Protein AF-A0A972A5M4-F1 (afdb_monomer)

Radius of gyration: 18.25 Å; Cα contacts (8 Å, |Δi|>4): 197; chains: 1; bounding box: 49×37×48 Å

pLDDT: mean 77.66, std 14.93, range [38.34, 93.81]

Sequence (166 aa):
MLVYVILVGYFFGFADGAVVGIIVGFIRDYFAGPSFTDSQGNVTASIGIGMLMMFIAASISSSFFTKRMNRNAAFAFVCVIFCTICYKVIGHLIMAAVMQFFSRTSYNLSFYQIVVNSILPTLLLNVIIAGPMILVLRFIGPYSKGVNPSLSKNFLSGGDDLWLRT

Secondary structure (DSSP, 8-state):
-HHHHHHHHHHH-HHHHHHHHHHHHHHHHHHHPPEEE-TTS-EEEPSSHHHHHHHHHHHHHHHT--HHHHT-HHHHHHHHHHHHHHHHHHHHHHHHHHIIIII-------HHHHIIIIIHHHHHHHHHHHHHHHHHHHHS-SS-TT--HHHHHGGGTT----TT--

Mean predicted aligned error: 9.77 Å

Structure (mmCIF, N/CA/C/O backbone):
data_AF-A0A972A5M4-F1
#
_entry.id   AF-A0A972A5M4-F1
#
loop_
_atom_site.group_PDB
_atom_site.id
_atom_site.type_symbol
_atom_site.label_atom_id
_atom_site.label_alt_id
_atom_site.label_comp_id
_atom_site.label_asym_id
_atom_site.label_entity_id
_atom_site.label_seq_id
_atom_site.pdbx_PDB_ins_code
_atom_site.Cartn_x
_atom_site.Cartn_y
_atom_site.Cartn_z
_atom_site.occupancy
_atom_site.B_iso_or_equiv
_atom_site.auth_seq_id
_atom_site.auth_comp_id
_atom_site.auth_asym_id
_atom_site.auth_atom_id
_atom_site.pdbx_PDB_model_num
ATOM 1 N N . MET A 1 1 ? -5.339 -7.034 -2.762 1.00 83.56 1 MET A N 1
ATOM 2 C CA . MET A 1 1 ? -5.681 -5.702 -3.316 1.00 83.56 1 MET A CA 1
ATOM 3 C C . MET A 1 1 ? -4.636 -4.649 -2.964 1.00 83.56 1 MET A C 1
ATOM 5 O O . MET A 1 1 ? -4.046 -4.111 -3.885 1.00 83.56 1 MET A O 1
ATOM 9 N N . LEU A 1 2 ? -4.330 -4.415 -1.679 1.00 87.94 2 LEU A N 1
ATOM 10 C CA . LEU A 1 2 ? -3.358 -3.390 -1.259 1.00 87.94 2 LEU A CA 1
ATOM 11 C C . LEU A 1 2 ? -1.963 -3.554 -1.900 1.00 87.94 2 LEU A C 1
ATOM 13 O O . LEU A 1 2 ? -1.452 -2.614 -2.494 1.00 87.94 2 LEU A O 1
ATOM 17 N N . VAL A 1 3 ? -1.377 -4.758 -1.831 1.00 90.88 3 VAL A N 1
ATOM 18 C CA . VAL A 1 3 ? -0.041 -5.047 -2.396 1.00 90.88 3 VAL A CA 1
ATOM 19 C C . VAL A 1 3 ? 0.021 -4.744 -3.892 1.00 90.88 3 VAL A C 1
ATOM 21 O O . VAL A 1 3 ? 0.972 -4.126 -4.351 1.00 90.88 3 VAL A O 1
ATOM 24 N N . TYR A 1 4 ? -1.015 -5.123 -4.641 1.00 91.69 4 TYR A N 1
ATOM 25 C CA . TYR A 1 4 ? -1.093 -4.856 -6.075 1.00 91.69 4 TYR A CA 1
ATOM 26 C C . TYR A 1 4 ? -1.064 -3.354 -6.371 1.00 91.69 4 TYR A C 1
ATOM 28 O O . TYR A 1 4 ? -0.244 -2.911 -7.164 1.00 91.69 4 TYR A O 1
ATOM 36 N N . VAL A 1 5 ? -1.899 -2.570 -5.683 1.00 92.25 5 VAL A N 1
ATOM 37 C CA . VAL A 1 5 ? -1.971 -1.111 -5.859 1.00 92.25 5 VAL A CA 1
ATOM 38 C C . VAL A 1 5 ? -0.631 -0.442 -5.527 1.00 92.25 5 VAL A C 1
ATOM 40 O O . VAL A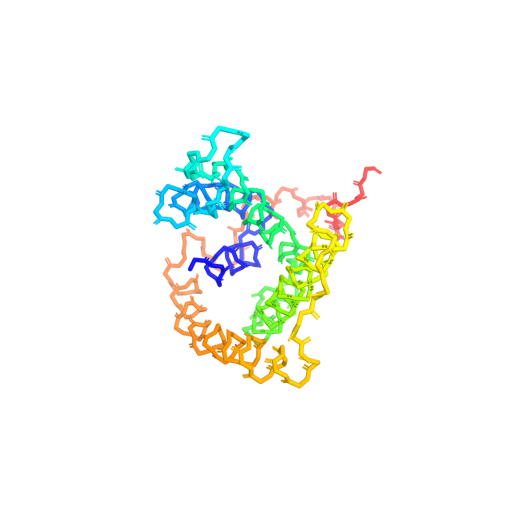 1 5 ? -0.161 0.393 -6.295 1.00 92.25 5 VAL A O 1
ATOM 43 N N . ILE A 1 6 ? 0.020 -0.859 -4.433 1.00 91.62 6 ILE A N 1
ATOM 44 C CA . ILE A 1 6 ? 1.354 -0.369 -4.047 1.00 91.62 6 ILE A CA 1
ATOM 45 C C . ILE A 1 6 ? 2.387 -0.688 -5.132 1.00 91.62 6 ILE A C 1
ATOM 47 O O . ILE A 1 6 ? 3.174 0.169 -5.523 1.00 91.62 6 ILE A O 1
ATOM 51 N N . LEU A 1 7 ? 2.407 -1.926 -5.629 1.00 89.69 7 LEU A N 1
ATOM 52 C CA . LEU A 1 7 ? 3.388 -2.333 -6.632 1.00 89.69 7 LEU A CA 1
ATOM 53 C C . LEU A 1 7 ? 3.144 -1.652 -7.981 1.00 89.69 7 LEU A C 1
ATOM 55 O O . LEU A 1 7 ? 4.108 -1.311 -8.658 1.00 89.69 7 LEU A O 1
ATOM 59 N N . VAL A 1 8 ? 1.890 -1.403 -8.361 1.00 89.00 8 VAL A N 1
ATOM 60 C CA . VAL A 1 8 ? 1.566 -0.636 -9.572 1.00 89.00 8 VAL A CA 1
ATOM 61 C C . VAL A 1 8 ? 2.073 0.800 -9.449 1.00 89.00 8 VAL A C 1
ATOM 63 O O . VAL A 1 8 ? 2.766 1.264 -10.352 1.00 89.00 8 VAL A O 1
ATOM 66 N N . GLY A 1 9 ? 1.822 1.478 -8.324 1.00 85.38 9 GLY A N 1
ATOM 67 C CA . GLY A 1 9 ? 2.372 2.817 -8.088 1.00 85.38 9 GLY A CA 1
ATOM 68 C C . GLY A 1 9 ? 3.906 2.828 -8.081 1.00 85.38 9 GLY A C 1
ATOM 69 O O . GLY A 1 9 ? 4.523 3.720 -8.662 1.00 85.38 9 GLY A O 1
ATOM 70 N N . TYR A 1 10 ? 4.529 1.794 -7.509 1.00 86.25 10 TYR A N 1
ATOM 71 C CA . TYR A 1 10 ? 5.984 1.637 -7.466 1.00 86.25 10 TYR A CA 1
ATOM 72 C C . TYR A 1 10 ? 6.634 1.339 -8.830 1.00 86.25 10 TYR A C 1
ATOM 74 O O . TYR A 1 10 ? 7.740 1.811 -9.087 1.00 86.25 10 TYR A O 1
ATOM 82 N N . PHE A 1 11 ? 5.999 0.543 -9.698 1.00 83.50 11 PHE A N 1
ATOM 83 C CA . PHE A 1 11 ? 6.577 0.129 -10.986 1.00 83.50 11 PHE A CA 1
ATOM 84 C C . PHE A 1 11 ? 6.188 1.035 -12.155 1.00 83.50 11 PHE A C 1
ATOM 86 O O . PHE A 1 11 ? 6.986 1.180 -13.085 1.00 83.50 11 PHE A O 1
ATOM 93 N N . PHE A 1 12 ? 5.000 1.643 -12.115 1.00 82.38 12 PHE A N 1
ATOM 94 C CA . PHE A 1 12 ? 4.412 2.382 -13.239 1.00 82.38 12 PHE A CA 1
ATOM 95 C C . PHE A 1 12 ? 4.167 3.871 -12.940 1.00 82.38 12 PHE A C 1
ATOM 97 O O . PHE A 1 12 ? 3.917 4.649 -13.856 1.00 82.38 12 PHE A O 1
ATOM 104 N N . GLY A 1 13 ? 4.360 4.306 -11.692 1.00 81.56 13 GLY A N 1
ATOM 105 C CA . GLY A 1 13 ? 4.312 5.715 -11.302 1.00 81.56 13 GLY A CA 1
ATOM 106 C C . GLY A 1 13 ? 2.923 6.190 -10.868 1.00 81.56 13 GLY A C 1
ATOM 107 O O . GLY A 1 13 ? 1.991 5.404 -10.698 1.00 81.56 13 GLY A O 1
ATOM 108 N N . PHE A 1 14 ? 2.801 7.502 -10.641 1.00 85.06 14 PHE A N 1
ATOM 109 C CA . PHE A 1 14 ? 1.639 8.097 -9.972 1.00 85.06 14 PHE A CA 1
ATOM 110 C C . PHE A 1 14 ? 0.337 7.962 -10.765 1.00 85.06 14 PHE A C 1
ATOM 112 O O . PHE A 1 14 ? -0.655 7.533 -10.193 1.00 85.06 14 PHE A O 1
ATOM 119 N N . ALA A 1 15 ? 0.322 8.301 -12.059 1.00 85.00 15 ALA A N 1
ATOM 120 C CA . ALA A 1 15 ? -0.914 8.314 -12.850 1.00 85.00 15 ALA A CA 1
ATOM 121 C C . ALA A 1 15 ? -1.550 6.916 -12.947 1.00 85.00 15 ALA A C 1
ATOM 123 O O . ALA A 1 15 ? -2.721 6.742 -12.608 1.00 85.00 15 ALA A O 1
ATOM 124 N N . ASP A 1 16 ? -0.753 5.911 -13.319 1.00 85.69 16 ASP A N 1
ATOM 125 C CA . ASP A 1 16 ? -1.206 4.519 -13.402 1.00 85.69 16 ASP A CA 1
ATOM 126 C C . ASP A 1 16 ? -1.592 3.982 -12.016 1.00 85.69 16 ASP A C 1
ATOM 128 O O . ASP A 1 16 ? -2.644 3.360 -11.851 1.00 85.69 16 ASP A O 1
ATOM 132 N N . GLY A 1 17 ? -0.784 4.283 -10.991 1.00 87.38 17 GLY A N 1
ATOM 133 C CA . GLY A 1 17 ? -1.086 3.937 -9.605 1.00 87.38 17 GLY A CA 1
ATOM 134 C C . GLY A 1 17 ? -2.402 4.540 -9.115 1.00 87.38 17 GLY A C 1
ATOM 135 O O . GLY A 1 17 ? -3.200 3.835 -8.506 1.00 87.38 17 GLY A O 1
ATOM 136 N N . ALA A 1 18 ? -2.654 5.817 -9.390 1.00 90.38 18 ALA A N 1
ATOM 137 C CA . ALA A 1 18 ? -3.853 6.535 -8.975 1.00 90.38 18 ALA A CA 1
ATOM 138 C C . ALA A 1 18 ? -5.116 5.936 -9.600 1.00 90.38 18 ALA A C 1
ATOM 140 O O . ALA A 1 18 ? -6.071 5.638 -8.882 1.00 90.38 18 ALA A O 1
ATOM 141 N N . VAL A 1 19 ? -5.105 5.705 -10.916 1.00 92.56 19 VAL A N 1
ATOM 142 C CA . VAL A 1 19 ? -6.241 5.112 -11.638 1.00 92.56 19 VAL A CA 1
ATOM 143 C C . VAL A 1 19 ? -6.530 3.707 -11.118 1.00 92.56 19 VAL A C 1
ATOM 145 O O . VAL A 1 19 ? -7.665 3.400 -10.747 1.00 92.56 19 VAL A O 1
ATOM 148 N N . VAL A 1 20 ? -5.500 2.864 -11.014 1.00 92.75 20 VAL A N 1
ATOM 149 C CA . VAL A 1 20 ? -5.651 1.505 -10.483 1.00 92.75 20 VAL A CA 1
ATOM 150 C C . VAL A 1 20 ? -6.089 1.531 -9.019 1.00 92.75 20 VAL A C 1
ATOM 152 O O . VAL A 1 20 ? -6.938 0.736 -8.623 1.00 92.75 20 VAL A O 1
ATOM 155 N N . GLY A 1 21 ? -5.568 2.458 -8.217 1.00 93.00 21 GLY A N 1
ATOM 156 C CA . GLY A 1 21 ? -5.954 2.653 -6.823 1.00 93.00 21 GLY A CA 1
ATOM 157 C C . GLY A 1 21 ? -7.436 2.984 -6.673 1.00 93.00 21 GLY A C 1
ATOM 158 O O . GLY A 1 21 ? -8.111 2.355 -5.863 1.00 93.00 21 GLY A O 1
ATOM 159 N N . ILE A 1 22 ? -7.964 3.895 -7.492 1.00 93.38 22 ILE A N 1
ATOM 160 C CA . ILE A 1 22 ? -9.389 4.251 -7.488 1.00 93.38 22 ILE A CA 1
ATOM 161 C C . ILE A 1 22 ? -10.246 3.052 -7.908 1.00 93.38 22 ILE A C 1
ATOM 163 O O . ILE A 1 22 ? -11.182 2.704 -7.193 1.00 93.38 22 ILE A O 1
ATOM 167 N N . ILE A 1 23 ? -9.907 2.372 -9.009 1.00 93.81 23 ILE A N 1
ATOM 168 C CA . ILE A 1 23 ? -10.685 1.226 -9.513 1.00 93.81 23 ILE A CA 1
ATOM 169 C C . ILE A 1 23 ? -10.685 0.073 -8.502 1.00 93.81 23 ILE A C 1
ATOM 171 O O . ILE A 1 2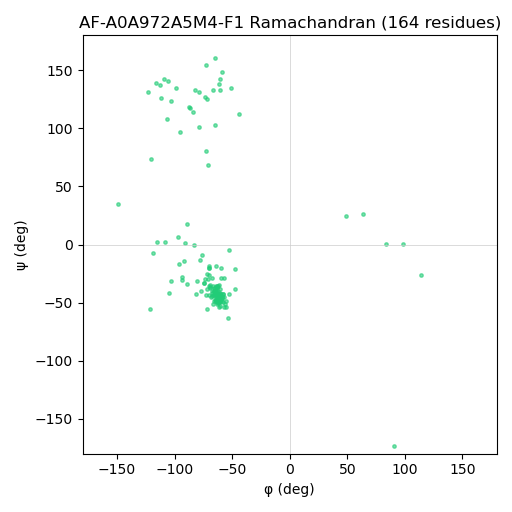3 ? -11.735 -0.458 -8.146 1.00 93.81 23 ILE A O 1
ATOM 175 N N . VAL A 1 24 ? -9.511 -0.312 -7.997 1.00 93.69 24 VAL A N 1
ATOM 176 C CA . VAL A 1 24 ? -9.389 -1.396 -7.012 1.00 93.69 24 VAL A CA 1
ATOM 177 C C . VAL A 1 24 ? -10.038 -1.001 -5.688 1.00 93.69 24 VAL A C 1
ATOM 179 O O . VAL A 1 24 ? -10.635 -1.846 -5.023 1.00 93.69 24 VAL A O 1
ATOM 182 N N . GLY A 1 25 ? -9.945 0.269 -5.299 1.00 91.19 25 GLY A N 1
ATOM 183 C CA . GLY A 1 25 ? -10.623 0.801 -4.126 1.00 91.19 25 GLY A CA 1
ATOM 184 C C . GLY A 1 25 ? -12.145 0.784 -4.264 1.00 91.19 25 GLY A C 1
ATOM 185 O O . GLY A 1 25 ? -12.821 0.428 -3.306 1.00 91.19 25 GLY A O 1
ATOM 186 N N . PHE A 1 26 ? -12.677 1.058 -5.455 1.00 90.75 26 PHE A N 1
ATOM 187 C CA . PHE A 1 26 ? -14.105 0.951 -5.747 1.00 90.75 26 PHE A CA 1
ATOM 188 C C . PHE A 1 26 ? -14.583 -0.499 -5.641 1.00 90.75 26 PHE A C 1
ATOM 190 O O . PHE A 1 26 ? -15.551 -0.784 -4.943 1.00 90.75 26 PHE A O 1
ATOM 197 N N . ILE A 1 27 ? -13.852 -1.436 -6.258 1.00 91.00 27 ILE A N 1
ATOM 198 C CA . ILE A 1 27 ? -14.134 -2.875 -6.148 1.00 91.00 27 ILE A CA 1
ATOM 199 C C . ILE A 1 27 ? -14.089 -3.312 -4.679 1.00 91.00 27 ILE A C 1
ATOM 201 O O . ILE A 1 27 ? -14.953 -4.055 -4.218 1.00 91.00 27 ILE A O 1
ATOM 205 N N . ARG A 1 28 ? -13.099 -2.836 -3.919 1.00 88.19 28 ARG A N 1
ATOM 206 C CA . ARG A 1 28 ? -12.998 -3.124 -2.489 1.00 88.19 28 ARG A CA 1
ATOM 207 C C . ARG A 1 28 ? -14.213 -2.614 -1.725 1.00 88.19 28 ARG A C 1
ATOM 209 O O . ARG A 1 28 ? -14.733 -3.367 -0.914 1.00 88.19 28 ARG A O 1
ATOM 216 N N . ASP A 1 29 ? -14.630 -1.374 -1.943 1.00 87.31 29 ASP A N 1
ATOM 217 C CA . ASP A 1 29 ? -15.785 -0.806 -1.245 1.00 87.31 29 ASP A CA 1
ATOM 218 C C . ASP A 1 29 ? -17.077 -1.542 -1.601 1.00 87.31 29 ASP A C 1
ATOM 220 O O . ASP A 1 29 ? -17.911 -1.778 -0.733 1.00 87.31 29 ASP A O 1
ATOM 224 N N . TYR A 1 30 ? -17.203 -1.988 -2.851 1.00 85.38 30 TYR A N 1
ATOM 225 C CA . TYR A 1 30 ? -18.350 -2.767 -3.302 1.00 85.38 30 TYR A CA 1
ATOM 226 C C . TYR A 1 30 ? -18.447 -4.147 -2.625 1.00 85.38 30 TYR A C 1
ATOM 228 O O . TYR A 1 30 ? -19.528 -4.548 -2.208 1.00 85.38 30 TYR A O 1
ATOM 236 N N . PHE A 1 31 ? -17.332 -4.877 -2.488 1.00 83.88 31 PHE A N 1
ATOM 237 C CA . PHE A 1 31 ? -17.339 -6.243 -1.932 1.00 83.88 31 PHE A CA 1
ATOM 238 C C . PHE A 1 31 ? -17.064 -6.325 -0.425 1.00 83.88 31 PHE A C 1
ATOM 240 O O . PHE A 1 31 ? -17.458 -7.291 0.224 1.00 83.88 31 PHE A O 1
ATOM 247 N N . ALA A 1 32 ? -16.329 -5.364 0.125 1.00 80.38 32 ALA A N 1
ATOM 248 C CA . ALA A 1 32 ? -15.802 -5.386 1.488 1.00 80.38 32 ALA A CA 1
ATOM 249 C C . ALA A 1 32 ? -15.693 -3.966 2.074 1.00 80.38 32 ALA A C 1
ATOM 251 O O . ALA A 1 32 ? -14.744 -3.654 2.808 1.00 80.38 32 ALA A O 1
ATOM 252 N N . GLY A 1 33 ? -16.637 -3.094 1.710 1.00 74.50 33 GLY A N 1
ATOM 253 C CA . GLY A 1 33 ? -16.747 -1.751 2.261 1.00 74.50 33 GLY A CA 1
ATOM 254 C C . GLY A 1 33 ? -16.988 -1.796 3.773 1.00 74.50 33 GLY A C 1
ATOM 255 O O . GLY A 1 33 ? -17.748 -2.644 4.251 1.00 74.50 33 GLY A O 1
ATOM 256 N N . PRO A 1 34 ? -16.336 -0.922 4.556 1.00 69.75 34 PRO A N 1
ATOM 257 C CA . PRO A 1 34 ? -16.595 -0.837 5.986 1.00 69.75 34 PRO A CA 1
ATOM 258 C C . PRO A 1 34 ? -18.063 -0.471 6.229 1.00 69.75 34 PRO A C 1
ATOM 260 O O . PRO A 1 34 ? -18.600 0.441 5.605 1.00 69.75 34 PRO A O 1
ATOM 263 N N . SER A 1 35 ? -18.728 -1.187 7.127 1.00 70.62 35 SER A N 1
ATOM 264 C CA . SER A 1 35 ? -20.125 -0.932 7.463 1.00 70.62 35 SER A CA 1
ATOM 265 C C . SER A 1 35 ? -20.253 0.207 8.474 1.00 70.62 35 SER A C 1
ATOM 267 O O . SER A 1 35 ? -19.577 0.188 9.504 1.00 70.62 35 SER A O 1
ATOM 269 N N . PHE A 1 36 ? -21.155 1.149 8.215 1.00 66.06 36 PHE A N 1
ATOM 270 C CA . PHE A 1 36 ? -21.561 2.190 9.153 1.00 66.06 36 PHE A CA 1
ATOM 271 C C . PHE A 1 36 ? -23.013 1.975 9.561 1.00 66.06 36 PHE A C 1
ATOM 273 O O . PHE A 1 36 ? -23.870 1.673 8.728 1.00 66.06 36 PHE A O 1
ATOM 280 N N . THR A 1 37 ? -23.286 2.142 10.849 1.00 69.56 37 THR A N 1
ATOM 281 C CA . THR A 1 37 ? -24.652 2.159 11.366 1.00 69.56 37 THR A CA 1
ATOM 282 C C . THR A 1 37 ? -25.179 3.582 11.249 1.00 69.56 37 THR A C 1
ATOM 284 O O . THR A 1 37 ? -24.614 4.499 11.846 1.00 69.56 37 THR A O 1
ATOM 287 N N . ASP A 1 38 ? -26.231 3.775 10.458 1.00 66.19 38 ASP A N 1
ATOM 288 C CA . ASP A 1 38 ? -26.930 5.056 10.377 1.00 66.19 38 ASP A CA 1
ATOM 289 C C . ASP A 1 38 ? -27.605 5.384 11.726 1.00 66.19 38 ASP A C 1
ATOM 291 O O . ASP A 1 38 ? -27.867 4.506 12.550 1.00 66.19 38 ASP A O 1
ATOM 295 N N . SER A 1 39 ? -27.933 6.656 11.930 1.00 66.31 39 SER A N 1
ATOM 296 C CA . SER A 1 39 ? -28.740 7.209 13.024 1.00 66.31 39 SER A CA 1
ATOM 297 C C . SER A 1 39 ? -30.056 6.460 13.293 1.00 66.31 39 SER A C 1
ATOM 299 O O . SER A 1 39 ? -30.581 6.526 14.401 1.00 66.31 39 SER A O 1
ATOM 301 N N . GLN A 1 40 ? -30.563 5.711 12.308 1.00 74.44 40 GLN A N 1
ATOM 302 C CA . GLN A 1 40 ? -31.762 4.872 12.410 1.00 74.44 40 GLN A CA 1
ATOM 303 C C . GLN A 1 40 ? -31.474 3.385 12.700 1.00 74.44 40 GLN A C 1
ATOM 305 O O . GLN A 1 40 ? -32.386 2.565 12.669 1.00 74.44 40 GLN A O 1
ATOM 310 N N . GLY A 1 41 ? -30.220 3.007 12.968 1.00 70.50 41 GLY A N 1
ATOM 311 C CA . GLY A 1 41 ? -29.829 1.625 13.276 1.00 70.50 41 GLY A CA 1
ATOM 312 C C . GLY A 1 41 ? -29.598 0.728 12.054 1.00 70.50 41 GLY A C 1
ATOM 313 O O . GLY A 1 41 ? -29.239 -0.438 12.214 1.00 70.50 41 GLY A O 1
ATOM 314 N N . ASN A 1 42 ? -29.758 1.252 10.837 1.00 76.06 42 ASN A N 1
ATOM 315 C CA . ASN A 1 42 ? -29.538 0.498 9.604 1.00 76.06 42 ASN A CA 1
ATOM 316 C C . ASN A 1 42 ? -28.042 0.385 9.290 1.00 76.06 42 ASN A C 1
ATOM 318 O O . ASN A 1 42 ? -27.321 1.383 9.285 1.00 76.06 42 ASN A O 1
ATOM 322 N N . VAL A 1 43 ? -27.577 -0.828 8.991 1.00 71.06 43 VAL A N 1
ATOM 323 C CA . VAL A 1 43 ? -26.189 -1.078 8.589 1.00 71.06 43 VAL A CA 1
ATOM 324 C C . VAL A 1 43 ? -26.058 -0.807 7.093 1.00 71.06 43 VAL A C 1
ATOM 326 O O . VAL A 1 43 ? -26.635 -1.520 6.274 1.00 71.06 43 VAL A O 1
ATOM 329 N N . THR A 1 44 ? -25.295 0.219 6.729 1.00 68.19 44 THR A N 1
ATOM 330 C CA . THR A 1 44 ? -25.012 0.577 5.334 1.00 68.19 44 THR A CA 1
ATOM 331 C C . THR A 1 44 ? -23.524 0.420 5.047 1.00 68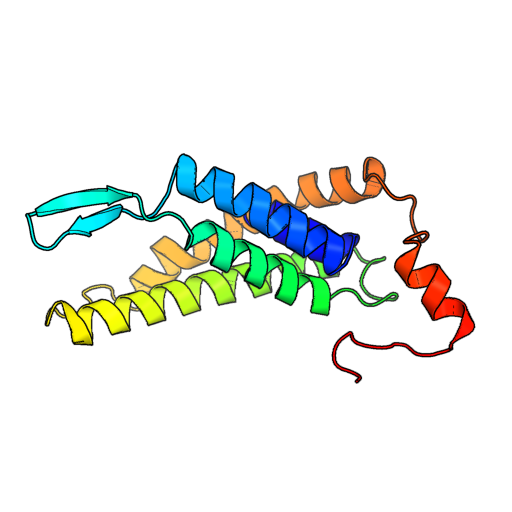.19 44 THR A C 1
ATOM 333 O O . THR A 1 44 ? -22.675 0.739 5.881 1.00 68.19 44 THR A O 1
ATOM 336 N N . ALA A 1 45 ? -23.178 -0.121 3.880 1.00 68.12 45 ALA A N 1
ATOM 337 C CA . ALA A 1 45 ? -21.786 -0.202 3.454 1.00 68.12 45 ALA A CA 1
ATOM 338 C C . ALA A 1 45 ? -21.304 1.193 3.036 1.00 68.12 45 ALA A C 1
ATOM 340 O O . ALA A 1 45 ? -21.930 1.850 2.203 1.00 68.12 45 ALA A O 1
ATOM 341 N N . SER A 1 46 ? -20.188 1.652 3.602 1.00 71.38 46 SER A N 1
ATOM 342 C CA . SER A 1 46 ? -19.542 2.874 3.140 1.00 71.38 46 SER A CA 1
ATOM 343 C C . SER A 1 46 ? -18.894 2.637 1.788 1.00 71.38 46 SER A C 1
ATOM 345 O O . SER A 1 46 ? -18.043 1.763 1.621 1.00 71.38 46 SER A O 1
ATOM 347 N N . ILE A 1 47 ? -19.272 3.493 0.847 1.00 77.50 47 ILE A N 1
ATOM 348 C CA . ILE A 1 47 ? -18.600 3.645 -0.434 1.00 77.50 47 ILE A CA 1
ATOM 349 C C . ILE A 1 47 ? -17.676 4.862 -0.328 1.00 77.50 47 ILE A C 1
ATOM 351 O O . ILE A 1 47 ? -18.073 5.905 0.188 1.00 77.50 47 ILE A O 1
ATOM 355 N N . GLY A 1 48 ? -16.434 4.740 -0.798 1.00 80.69 48 GLY A N 1
ATOM 356 C CA . GLY A 1 48 ? -15.478 5.843 -0.914 1.00 80.69 48 GLY A CA 1
ATOM 357 C C . GLY A 1 48 ? -14.252 5.741 -0.015 1.00 80.69 48 GLY A C 1
ATOM 358 O O . GLY A 1 48 ? -1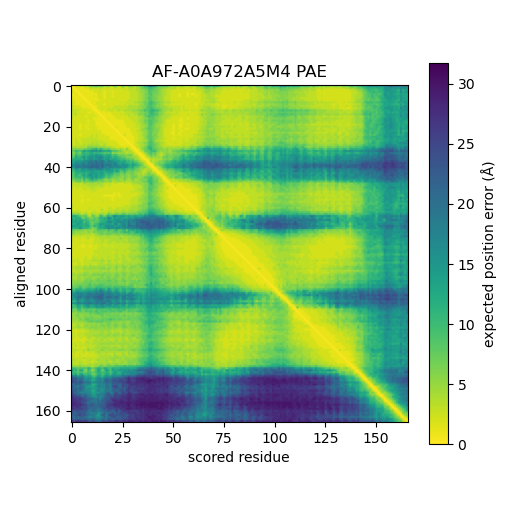3.196 6.261 -0.378 1.00 80.69 48 GLY A O 1
ATOM 359 N N . ILE A 1 49 ? -14.334 5.047 1.122 1.00 84.12 49 ILE A N 1
ATOM 360 C CA . ILE A 1 49 ? -13.192 4.923 2.041 1.00 84.12 49 ILE A CA 1
ATOM 361 C C . ILE A 1 49 ? -12.099 4.039 1.438 1.00 84.12 49 ILE A C 1
ATOM 363 O O . ILE A 1 49 ? -10.917 4.377 1.504 1.00 84.12 49 ILE A O 1
ATOM 367 N N . GLY A 1 50 ? -12.462 2.917 0.825 1.00 84.75 50 GLY A N 1
ATOM 368 C CA . GLY A 1 50 ? -11.538 2.049 0.109 1.00 84.75 50 GLY A CA 1
ATOM 369 C C . GLY A 1 50 ? -10.959 2.731 -1.120 1.00 84.75 50 GLY A C 1
ATOM 370 O O . GLY A 1 50 ? -9.751 2.615 -1.325 1.00 84.75 50 GLY A O 1
ATOM 371 N N . MET A 1 51 ? -11.762 3.489 -1.878 1.00 88.94 51 MET A N 1
ATOM 372 C CA . MET A 1 51 ? -11.269 4.342 -2.974 1.00 88.94 51 MET A CA 1
ATOM 373 C C . MET A 1 51 ? -10.186 5.311 -2.496 1.00 88.94 51 MET A C 1
ATOM 375 O O . MET A 1 51 ? -9.075 5.302 -3.029 1.00 88.94 51 MET A O 1
ATOM 379 N N . LEU A 1 52 ? -10.473 6.087 -1.449 1.00 90.00 52 LEU A N 1
ATOM 380 C CA . LEU A 1 52 ? -9.541 7.064 -0.892 1.00 90.00 52 LEU A CA 1
ATOM 381 C C . LEU A 1 52 ? -8.262 6.397 -0.371 1.00 90.00 52 LEU A C 1
ATOM 383 O O . LEU A 1 52 ? -7.154 6.815 -0.704 1.00 90.00 52 LEU A O 1
ATOM 387 N N . MET A 1 53 ? -8.400 5.329 0.417 1.00 88.38 53 MET A N 1
ATOM 388 C CA . MET A 1 53 ? -7.256 4.644 1.021 1.00 88.38 53 MET A CA 1
ATOM 389 C C . MET A 1 5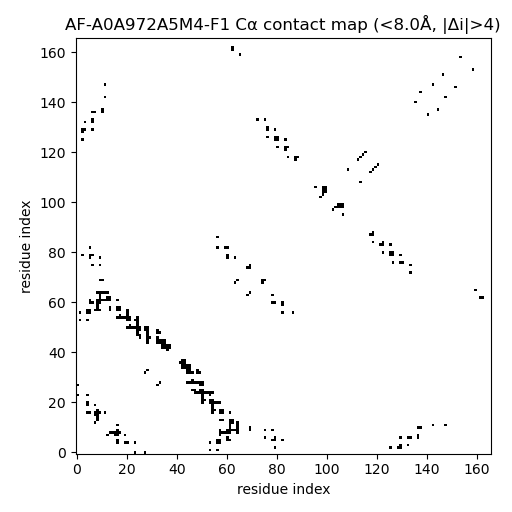3 ? -6.353 3.984 -0.023 1.00 88.38 53 MET A C 1
ATOM 391 O O . MET A 1 53 ? -5.130 4.030 0.110 1.00 88.38 53 MET A O 1
ATOM 395 N N . MET A 1 54 ? -6.929 3.379 -1.065 1.00 92.06 54 MET A N 1
ATOM 396 C CA . MET A 1 54 ? -6.146 2.766 -2.141 1.00 92.06 54 MET A CA 1
ATOM 397 C C . MET A 1 54 ? -5.482 3.820 -3.029 1.00 92.06 54 MET A C 1
ATOM 399 O O . MET A 1 54 ? -4.322 3.645 -3.399 1.00 92.06 54 MET A O 1
ATOM 403 N N . PHE A 1 55 ? -6.157 4.937 -3.309 1.00 92.75 55 PHE A N 1
ATOM 404 C CA . PHE A 1 55 ? -5.558 6.076 -4.005 1.00 92.75 55 PHE A CA 1
ATOM 405 C C . PHE A 1 55 ? -4.356 6.651 -3.240 1.00 92.75 55 PHE A C 1
ATOM 407 O O . PHE A 1 55 ? -3.286 6.844 -3.819 1.00 92.75 55 PHE A O 1
ATOM 414 N N . ILE A 1 56 ? -4.487 6.869 -1.928 1.00 91.00 56 ILE A N 1
ATOM 415 C CA . ILE A 1 56 ? -3.381 7.355 -1.089 1.00 91.00 56 ILE A CA 1
ATOM 416 C C . ILE A 1 56 ? -2.232 6.339 -1.060 1.00 91.00 56 ILE A C 1
ATOM 418 O O . ILE A 1 56 ? -1.075 6.724 -1.221 1.00 91.00 56 ILE A O 1
ATOM 422 N N . ALA A 1 57 ? -2.526 5.043 -0.910 1.00 91.12 57 ALA A N 1
ATOM 423 C CA . ALA A 1 57 ? -1.502 3.998 -0.927 1.00 91.12 57 ALA A CA 1
ATOM 424 C C . ALA A 1 57 ? -0.724 3.973 -2.255 1.00 91.12 57 ALA A C 1
ATOM 426 O O . ALA A 1 57 ? 0.508 3.929 -2.242 1.00 91.12 57 ALA A O 1
ATOM 427 N N . ALA A 1 58 ? -1.423 4.072 -3.390 1.00 89.88 58 ALA A N 1
ATOM 428 C CA . ALA A 1 58 ? -0.800 4.223 -4.703 1.00 89.88 58 ALA A CA 1
ATOM 429 C C . ALA A 1 58 ? 0.076 5.480 -4.779 1.00 89.88 58 ALA A C 1
ATOM 431 O O . ALA A 1 58 ? 1.229 5.405 -5.203 1.00 89.88 58 ALA A O 1
ATOM 432 N N . SER A 1 59 ? -0.433 6.613 -4.302 1.00 88.88 59 SER A N 1
ATOM 433 C CA . SER A 1 59 ? 0.260 7.903 -4.347 1.00 88.88 59 SER A CA 1
ATOM 434 C C . SER A 1 59 ? 1.564 7.876 -3.544 1.00 88.88 59 SER A C 1
ATOM 436 O O . SER A 1 59 ? 2.630 8.227 -4.055 1.00 88.88 59 SER A O 1
ATOM 438 N N . ILE A 1 60 ? 1.513 7.359 -2.313 1.00 89.25 60 ILE A N 1
ATOM 439 C CA . ILE A 1 60 ? 2.690 7.195 -1.450 1.00 89.25 60 ILE A CA 1
ATOM 440 C C . ILE A 1 60 ? 3.685 6.228 -2.093 1.00 89.25 60 ILE A C 1
ATOM 442 O O . ILE A 1 60 ? 4.869 6.542 -2.186 1.00 89.25 60 ILE A O 1
ATOM 446 N N . SER A 1 61 ? 3.218 5.082 -2.594 1.00 87.69 61 SER A N 1
ATOM 447 C CA . SER A 1 61 ? 4.097 4.101 -3.241 1.00 87.69 61 SER A CA 1
ATOM 448 C C . SER A 1 61 ? 4.790 4.653 -4.490 1.00 87.69 61 SER A C 1
ATOM 450 O O . SER A 1 61 ? 5.968 4.381 -4.712 1.00 87.69 61 SER A O 1
ATOM 452 N N . SER A 1 62 ? 4.109 5.515 -5.250 1.00 85.19 62 SER A N 1
ATOM 453 C CA . SER A 1 62 ? 4.687 6.187 -6.411 1.00 85.19 62 SER A CA 1
ATOM 454 C C . SER A 1 62 ? 5.732 7.239 -6.044 1.00 85.19 62 SER A C 1
ATOM 456 O O . SER A 1 62 ? 6.581 7.557 -6.860 1.00 85.19 62 SER A O 1
ATOM 458 N N . SER A 1 63 ? 5.770 7.729 -4.803 1.00 82.44 63 SER A N 1
ATOM 459 C CA . SER A 1 63 ? 6.866 8.606 -4.362 1.00 82.44 63 SER A CA 1
ATOM 460 C C . SER A 1 63 ? 8.197 7.852 -4.229 1.00 82.44 63 SER A C 1
ATOM 462 O O . SER A 1 63 ? 9.259 8.460 -4.303 1.00 82.44 63 SER A O 1
ATOM 464 N N . PHE A 1 64 ? 8.155 6.519 -4.111 1.00 75.25 64 PHE A N 1
ATOM 465 C CA . PHE A 1 64 ? 9.335 5.649 -4.194 1.00 75.25 64 PHE A CA 1
ATOM 466 C C . PHE A 1 64 ? 9.733 5.320 -5.646 1.00 75.25 64 PHE A C 1
ATOM 468 O O . PHE A 1 64 ? 10.725 4.618 -5.872 1.00 75.25 64 PHE A O 1
ATOM 475 N N . PHE A 1 65 ? 8.986 5.827 -6.636 1.00 65.25 65 PHE A N 1
ATOM 476 C CA . PHE A 1 65 ? 9.305 5.727 -8.056 1.00 65.25 65 PHE A CA 1
ATOM 477 C C . PHE A 1 65 ? 10.476 6.660 -8.392 1.00 65.25 65 PHE A C 1
ATOM 479 O O . PHE A 1 65 ? 10.321 7.762 -8.907 1.00 65.25 65 PHE A O 1
ATOM 486 N N . THR A 1 66 ? 11.692 6.212 -8.101 1.00 64.12 66 THR A N 1
ATOM 487 C CA . THR A 1 66 ? 12.921 6.835 -8.611 1.00 64.12 66 THR A CA 1
ATOM 488 C C . THR A 1 66 ? 13.556 5.897 -9.635 1.00 64.12 66 THR A C 1
ATOM 490 O O . THR A 1 66 ? 13.562 4.679 -9.431 1.00 64.12 66 THR A O 1
ATOM 493 N N . LYS A 1 67 ? 14.148 6.430 -10.720 1.00 58.72 67 LYS A N 1
ATOM 494 C CA . LYS A 1 67 ? 14.804 5.637 -11.790 1.00 58.72 67 LYS A CA 1
ATOM 495 C C . LYS A 1 67 ? 15.755 4.560 -11.242 1.00 58.72 67 LYS A C 1
ATOM 497 O O . LYS A 1 67 ? 15.802 3.445 -11.762 1.00 58.72 67 LYS A O 1
ATOM 502 N N . ARG A 1 68 ? 16.496 4.876 -10.171 1.00 57.09 68 ARG A N 1
ATOM 503 C CA . ARG A 1 68 ? 17.443 3.957 -9.513 1.00 57.09 68 ARG A CA 1
ATOM 504 C C . ARG A 1 68 ? 16.753 2.878 -8.669 1.00 57.09 68 ARG A C 1
ATOM 506 O O . ARG A 1 68 ? 17.258 1.760 -8.601 1.00 57.09 68 ARG A O 1
ATOM 513 N N . MET A 1 69 ? 15.609 3.192 -8.060 1.00 62.03 69 MET A N 1
ATOM 514 C CA . MET A 1 69 ? 14.865 2.275 -7.191 1.00 62.03 69 MET A CA 1
ATOM 515 C C . MET A 1 69 ? 14.006 1.297 -7.990 1.00 62.03 69 MET A C 1
ATOM 517 O O . MET A 1 69 ? 14.093 0.108 -7.716 1.00 62.03 69 MET A O 1
ATOM 521 N N . ASN A 1 70 ? 13.309 1.733 -9.046 1.00 62.41 70 ASN A N 1
ATOM 522 C CA . ASN A 1 70 ? 12.422 0.874 -9.851 1.00 62.41 70 ASN A CA 1
ATOM 523 C C . ASN A 1 70 ? 13.147 -0.365 -10.452 1.00 62.41 70 ASN A C 1
ATOM 525 O O . ASN A 1 70 ? 12.581 -1.448 -10.600 1.00 62.41 70 ASN A O 1
ATOM 529 N N . ARG A 1 71 ? 14.462 -0.285 -10.717 1.00 61.81 71 ARG A N 1
ATOM 530 C CA . ARG A 1 71 ? 15.240 -1.458 -11.178 1.00 61.81 71 ARG A CA 1
ATOM 531 C C . ARG A 1 71 ? 15.455 -2.531 -10.104 1.00 61.81 71 ARG A C 1
ATOM 533 O O . ARG A 1 71 ? 15.763 -3.671 -10.471 1.00 61.81 71 ARG A O 1
ATOM 540 N N . ASN A 1 72 ? 15.321 -2.197 -8.822 1.00 74.31 72 ASN A N 1
ATOM 541 C CA . ASN A 1 72 ? 15.692 -3.058 -7.709 1.00 74.31 72 ASN A CA 1
ATOM 542 C C . ASN A 1 72 ? 14.461 -3.649 -7.003 1.00 74.31 72 ASN A C 1
ATOM 544 O O . ASN A 1 72 ? 13.770 -2.984 -6.237 1.00 74.31 72 ASN A O 1
ATOM 548 N N . ALA A 1 73 ? 14.247 -4.950 -7.208 1.00 75.50 73 ALA A N 1
ATOM 549 C CA . ALA A 1 73 ? 13.145 -5.695 -6.606 1.00 75.50 73 ALA A CA 1
ATOM 550 C C . ALA A 1 73 ? 13.163 -5.674 -5.065 1.00 75.50 73 ALA A C 1
ATOM 552 O O . ALA A 1 73 ? 12.101 -5.718 -4.454 1.00 75.50 73 ALA A O 1
ATOM 553 N N . ALA A 1 74 ? 14.335 -5.552 -4.429 1.00 82.81 74 ALA A N 1
ATOM 554 C CA . ALA A 1 74 ? 14.423 -5.472 -2.970 1.00 82.81 74 ALA A CA 1
ATOM 555 C C . ALA A 1 74 ? 13.726 -4.215 -2.420 1.00 82.81 74 ALA A C 1
ATOM 557 O O . ALA A 1 74 ? 13.055 -4.275 -1.392 1.00 82.81 74 ALA A O 1
ATOM 558 N N . PHE A 1 75 ? 13.806 -3.087 -3.134 1.00 85.06 75 PHE A N 1
ATOM 559 C CA . PHE A 1 75 ? 13.134 -1.853 -2.721 1.00 85.06 75 PHE A CA 1
ATOM 560 C C . PHE A 1 75 ? 11.613 -1.917 -2.894 1.00 85.06 75 PHE A C 1
ATOM 562 O O . PHE A 1 75 ? 10.902 -1.254 -2.141 1.00 85.06 75 PHE A O 1
ATOM 569 N N . ALA A 1 76 ? 11.102 -2.748 -3.807 1.00 85.31 76 ALA A N 1
ATOM 570 C CA . ALA A 1 76 ? 9.667 -3.000 -3.915 1.00 85.31 76 ALA A CA 1
ATOM 571 C C . ALA A 1 76 ? 9.122 -3.667 -2.638 1.00 85.31 76 ALA A C 1
ATOM 573 O O . ALA A 1 76 ? 8.078 -3.262 -2.130 1.00 85.31 76 ALA A O 1
ATOM 574 N N . PHE A 1 77 ? 9.860 -4.621 -2.053 1.00 89.06 77 PHE A N 1
ATOM 575 C CA . PHE A 1 77 ? 9.492 -5.211 -0.759 1.00 89.06 77 PHE A CA 1
ATOM 576 C C . PHE A 1 77 ? 9.503 -4.179 0.368 1.00 89.06 77 PHE A C 1
ATOM 578 O O . PHE A 1 77 ? 8.558 -4.128 1.151 1.00 89.06 77 PHE A O 1
ATOM 585 N N . VAL A 1 78 ? 10.529 -3.324 0.426 1.00 89.62 78 VAL A N 1
ATOM 586 C CA . VAL A 1 78 ? 10.598 -2.240 1.422 1.00 89.62 78 VAL A CA 1
ATOM 587 C C . VAL A 1 78 ? 9.401 -1.297 1.283 1.00 89.62 78 VAL A C 1
ATOM 589 O O . VAL A 1 78 ? 8.783 -0.950 2.286 1.00 89.62 78 VAL A O 1
ATOM 592 N N . CYS A 1 79 ? 9.022 -0.939 0.053 1.00 89.31 79 CYS A N 1
ATOM 593 C CA . CYS A 1 79 ? 7.854 -0.103 -0.216 1.00 89.31 79 CYS A CA 1
ATOM 594 C C . CYS A 1 79 ? 6.552 -0.758 0.283 1.00 89.31 79 CYS A C 1
ATOM 596 O O . CYS A 1 79 ? 5.757 -0.107 0.963 1.00 89.31 79 CYS A O 1
ATOM 598 N N . VAL A 1 80 ? 6.358 -2.058 0.019 1.00 91.12 80 VAL A N 1
ATOM 599 C CA . VAL A 1 80 ? 5.193 -2.819 0.504 1.00 91.12 80 VAL A CA 1
ATOM 600 C C . VAL A 1 80 ? 5.161 -2.887 2.029 1.00 91.12 80 VAL A C 1
ATOM 602 O O . VAL A 1 80 ? 4.102 -2.665 2.620 1.00 91.12 80 VAL A O 1
ATOM 605 N N . ILE A 1 81 ? 6.299 -3.155 2.672 1.00 91.69 81 ILE A N 1
ATOM 606 C CA . ILE A 1 81 ? 6.418 -3.192 4.135 1.00 91.69 81 ILE A CA 1
ATOM 607 C C . ILE A 1 81 ? 6.048 -1.830 4.721 1.00 91.69 81 ILE A C 1
ATOM 609 O O . ILE A 1 81 ? 5.153 -1.748 5.561 1.00 91.69 81 ILE A O 1
ATOM 613 N N . PHE A 1 82 ? 6.681 -0.762 4.232 1.00 91.50 82 PHE A N 1
ATOM 614 C CA . PHE A 1 82 ? 6.450 0.602 4.695 1.00 91.50 82 PHE A CA 1
ATOM 615 C C . PHE A 1 82 ? 4.976 1.002 4.563 1.00 91.50 82 PHE A C 1
ATOM 617 O O . PHE A 1 82 ? 4.337 1.353 5.554 1.00 91.50 82 PHE A O 1
ATOM 624 N N . CYS A 1 83 ? 4.398 0.854 3.368 1.00 91.00 83 CYS A N 1
ATOM 625 C CA . CYS A 1 83 ? 3.001 1.210 3.127 1.00 91.00 83 CYS A CA 1
ATOM 626 C C . CYS A 1 83 ? 2.033 0.359 3.964 1.00 91.00 83 CYS A C 1
ATOM 628 O O . CYS A 1 83 ? 1.020 0.873 4.436 1.00 91.00 83 CYS A O 1
ATOM 630 N N . THR A 1 84 ? 2.338 -0.925 4.195 1.00 91.75 84 THR A N 1
ATOM 631 C CA . THR A 1 84 ? 1.508 -1.802 5.039 1.00 91.75 84 THR A CA 1
ATOM 632 C C . THR A 1 84 ? 1.520 -1.353 6.499 1.00 91.75 84 THR A C 1
ATOM 634 O O . THR A 1 84 ? 0.461 -1.310 7.131 1.00 91.75 84 THR A O 1
ATOM 637 N N . ILE A 1 85 ? 2.693 -0.994 7.031 1.00 90.69 85 ILE A N 1
ATOM 638 C CA . ILE A 1 85 ? 2.824 -0.479 8.399 1.00 90.69 85 ILE A CA 1
ATOM 639 C C . ILE A 1 85 ? 2.057 0.835 8.527 1.00 90.69 85 ILE A C 1
ATOM 641 O O . ILE A 1 85 ? 1.206 0.943 9.408 1.00 90.69 85 ILE A O 1
ATOM 645 N N . CYS A 1 86 ? 2.283 1.796 7.625 1.00 90.56 86 CYS A N 1
ATOM 646 C CA . CYS A 1 86 ? 1.567 3.072 7.629 1.00 90.56 86 CYS A CA 1
ATOM 647 C C . CYS A 1 86 ? 0.050 2.863 7.587 1.00 90.56 86 CYS A C 1
ATOM 649 O O . CYS A 1 86 ? -0.662 3.406 8.426 1.00 90.56 86 CYS A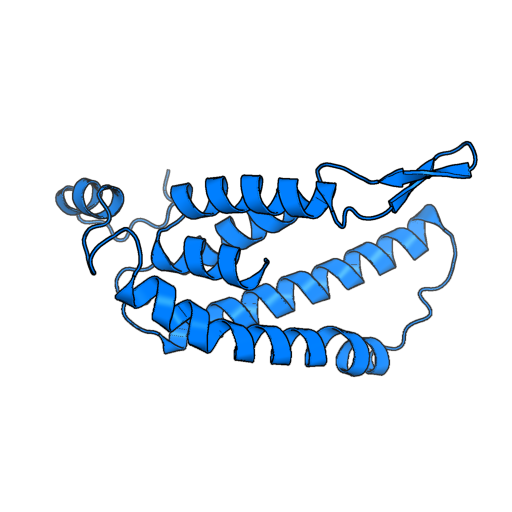 O 1
ATOM 651 N N . TYR A 1 87 ? -0.440 2.015 6.678 1.00 88.62 87 TYR A N 1
ATOM 652 C CA . TYR A 1 87 ? -1.864 1.701 6.563 1.00 88.62 87 TYR A CA 1
ATOM 653 C C . TYR A 1 87 ? -2.450 1.151 7.873 1.00 88.62 87 TYR A C 1
ATOM 655 O O . TYR A 1 87 ? -3.516 1.586 8.309 1.00 88.62 87 TYR A O 1
ATOM 663 N N . LYS A 1 88 ? -1.758 0.212 8.530 1.00 89.12 88 LYS A N 1
ATOM 664 C CA . LYS A 1 88 ? -2.241 -0.395 9.777 1.00 89.12 88 LYS A CA 1
ATOM 665 C C . LYS A 1 88 ? -2.161 0.547 10.970 1.00 89.12 88 LYS A C 1
ATOM 667 O O . LYS A 1 88 ? -3.117 0.613 11.738 1.00 89.12 88 LYS A O 1
ATOM 672 N N . VAL A 1 89 ? -1.055 1.271 11.119 1.00 88.75 89 VAL A N 1
ATOM 673 C CA . VAL A 1 89 ? -0.872 2.237 12.209 1.00 88.75 89 VAL A CA 1
ATOM 674 C C . VAL A 1 89 ? -1.923 3.338 12.105 1.00 88.75 89 VAL A C 1
ATOM 676 O O . VAL A 1 89 ? -2.639 3.580 13.071 1.00 88.75 89 VAL A O 1
ATOM 679 N N . ILE A 1 90 ? -2.093 3.933 10.920 1.00 87.50 90 ILE A N 1
ATOM 680 C CA . ILE A 1 90 ? -3.109 4.966 10.683 1.00 87.50 90 ILE A CA 1
ATOM 681 C C . ILE A 1 90 ? -4.514 4.409 10.936 1.00 87.50 90 ILE A C 1
ATOM 683 O O . ILE A 1 90 ? -5.312 5.060 11.603 1.00 87.50 90 ILE A O 1
ATOM 687 N N . GLY A 1 91 ? -4.813 3.187 10.483 1.00 84.56 91 GLY A N 1
ATOM 688 C CA . GLY A 1 91 ? -6.108 2.548 10.734 1.00 84.56 91 GLY A CA 1
ATOM 689 C C . GLY A 1 91 ? -6.431 2.393 12.225 1.00 84.56 91 GLY A C 1
ATOM 690 O O . GLY A 1 91 ? -7.535 2.730 12.650 1.00 84.56 91 GLY A O 1
ATOM 691 N N . HIS A 1 92 ? -5.467 1.944 13.034 1.00 85.25 92 HIS A N 1
ATOM 692 C CA . HIS A 1 92 ? -5.647 1.835 14.484 1.00 85.25 92 HIS A CA 1
ATOM 693 C C . HIS A 1 92 ? -5.739 3.206 15.172 1.00 85.25 92 HIS A C 1
ATOM 695 O O . HIS A 1 92 ? -6.546 3.357 16.086 1.00 85.25 92 HIS A O 1
ATOM 701 N N . LEU A 1 93 ? -4.986 4.213 14.713 1.00 85.62 93 LEU A N 1
ATOM 702 C CA . LEU A 1 93 ? -5.078 5.584 15.231 1.00 85.62 93 LEU A CA 1
ATOM 703 C C . LEU A 1 93 ? -6.448 6.213 14.953 1.00 85.62 93 LEU A C 1
ATOM 705 O O . LEU A 1 93 ? -7.049 6.789 15.857 1.00 85.62 93 LEU A O 1
ATOM 709 N N . ILE A 1 94 ? -6.969 6.063 13.731 1.00 84.31 94 ILE A N 1
ATOM 710 C CA . ILE A 1 94 ? -8.306 6.550 13.370 1.00 84.31 94 ILE A CA 1
ATOM 711 C C . ILE A 1 94 ? -9.364 5.840 14.215 1.00 84.31 94 ILE A C 1
ATOM 713 O O . ILE A 1 94 ? -10.235 6.500 14.773 1.00 84.31 94 ILE A O 1
ATOM 717 N N . MET A 1 95 ? -9.281 4.515 14.365 1.00 81.00 95 MET A N 1
ATOM 718 C CA . MET A 1 95 ? -10.244 3.761 15.173 1.00 81.00 95 MET A CA 1
ATOM 719 C C . MET A 1 95 ? -10.210 4.176 16.650 1.00 81.00 95 MET A C 1
ATOM 721 O O . MET A 1 95 ? -11.266 4.354 17.256 1.00 81.00 95 MET A O 1
ATOM 725 N N . ALA A 1 96 ? -9.020 4.389 17.217 1.00 80.75 96 ALA A N 1
ATOM 726 C CA . ALA A 1 96 ? -8.870 4.891 18.578 1.00 80.75 96 ALA A CA 1
ATOM 727 C C . ALA A 1 96 ? -9.480 6.294 18.739 1.00 80.75 96 ALA A C 1
ATOM 729 O O . ALA A 1 96 ? -10.219 6.532 19.693 1.00 80.75 96 ALA A O 1
ATOM 730 N N . ALA A 1 97 ? -9.241 7.197 17.781 1.00 81.81 97 ALA A N 1
ATOM 731 C CA . ALA A 1 97 ? -9.850 8.525 17.776 1.00 81.81 97 ALA A CA 1
ATOM 732 C C . ALA A 1 97 ? -11.382 8.442 17.682 1.00 81.81 97 ALA A C 1
ATOM 734 O O . ALA A 1 97 ? -12.085 9.083 18.461 1.00 81.81 97 ALA A O 1
ATOM 735 N N . VAL A 1 98 ? -11.918 7.609 16.786 1.00 78.94 98 VAL A N 1
ATOM 736 C CA . VAL A 1 98 ? -13.368 7.443 16.626 1.00 78.94 98 VAL A CA 1
ATOM 737 C C . VAL A 1 98 ? -14.013 6.928 17.915 1.00 78.94 98 VAL A C 1
ATOM 739 O O . VAL A 1 98 ? -15.000 7.501 18.375 1.00 78.94 98 VAL A O 1
ATOM 742 N N . MET A 1 99 ? -13.437 5.901 18.544 1.00 76.19 99 MET A N 1
ATOM 743 C CA . MET A 1 99 ? -13.966 5.356 19.799 1.00 76.19 99 MET A CA 1
ATOM 744 C C . MET A 1 99 ? -13.942 6.381 20.941 1.00 76.19 99 MET A C 1
ATOM 746 O O . MET A 1 99 ? -14.914 6.479 21.693 1.00 76.19 99 MET A O 1
ATOM 750 N N . GLN A 1 100 ? -12.873 7.179 21.030 1.00 78.81 100 GLN A N 1
ATOM 751 C CA . GLN A 1 100 ? -12.719 8.204 22.059 1.00 78.81 100 GLN A CA 1
ATOM 752 C C . GLN A 1 100 ? -13.705 9.367 21.880 1.00 78.81 100 GLN A C 1
ATOM 754 O O . GLN A 1 100 ? -14.316 9.807 22.853 1.00 78.81 100 GLN A O 1
ATOM 759 N N . PHE A 1 101 ? -13.861 9.875 20.653 1.00 77.31 101 PHE A N 1
ATOM 760 C CA . PHE A 1 101 ? -14.636 11.092 20.394 1.00 77.31 101 PHE A CA 1
ATOM 761 C C . PHE A 1 101 ? -16.122 10.835 20.122 1.00 77.31 101 PHE A C 1
ATOM 763 O O . PHE A 1 101 ? -16.951 11.647 20.528 1.00 77.31 101 PHE A O 1
ATOM 770 N N . PHE A 1 102 ? -16.475 9.722 19.473 1.00 73.38 102 PHE A N 1
ATOM 771 C CA . PHE A 1 102 ? -17.853 9.463 19.036 1.00 73.38 102 PHE A CA 1
ATOM 772 C C . PHE A 1 102 ? -18.569 8.427 19.900 1.00 73.38 102 PHE A C 1
ATOM 774 O O . PHE A 1 102 ? -19.730 8.622 20.249 1.00 73.38 102 PHE A O 1
ATOM 781 N N . SER A 1 103 ? -17.891 7.344 20.281 1.00 67.62 103 SER A N 1
ATOM 782 C CA . SER A 1 103 ? -18.530 6.248 21.022 1.00 67.62 103 SER A CA 1
ATOM 783 C C . SER A 1 103 ? -18.436 6.399 22.543 1.00 67.62 103 SER A C 1
ATOM 785 O O . SER A 1 103 ? -19.141 5.693 23.256 1.00 67.62 103 SER A O 1
ATOM 787 N N . ARG A 1 104 ? -17.580 7.303 23.057 1.00 66.69 104 ARG A N 1
ATOM 788 C CA . ARG A 1 104 ? -17.244 7.445 24.494 1.00 66.69 104 ARG A CA 1
ATOM 789 C C . ARG A 1 104 ? -16.877 6.114 25.170 1.00 66.69 104 ARG A C 1
ATOM 791 O O . ARG A 1 104 ? -17.010 5.961 26.381 1.00 66.69 104 ARG A O 1
ATOM 798 N N . THR A 1 105 ? -16.410 5.148 24.386 1.00 66.56 105 THR A N 1
ATOM 799 C CA . THR A 1 105 ? -15.973 3.830 24.846 1.00 66.56 105 THR A CA 1
ATOM 800 C C . THR A 1 105 ? -14.458 3.767 24.813 1.00 66.56 105 THR A C 1
ATOM 802 O O . THR A 1 105 ? -13.839 4.241 23.860 1.00 66.56 105 THR A O 1
ATOM 805 N N . SER A 1 106 ? -13.850 3.131 25.810 1.00 65.06 106 SER A N 1
ATOM 806 C CA . SER A 1 106 ? -12.406 2.912 25.819 1.00 65.06 106 SER A CA 1
ATOM 807 C C . SER A 1 106 ? -11.994 1.959 24.696 1.00 65.06 106 SER A C 1
ATOM 809 O O . SER A 1 106 ? -12.585 0.892 24.520 1.00 65.06 106 SER A O 1
ATOM 811 N N . TYR A 1 107 ? -10.954 2.334 23.952 1.00 68.25 107 TYR A N 1
ATOM 812 C CA . TYR A 1 107 ? -10.326 1.462 22.965 1.00 68.25 107 TYR A CA 1
ATOM 813 C C . TYR A 1 107 ? -9.681 0.268 23.689 1.00 68.25 107 TYR A C 1
ATOM 815 O O . TYR A 1 107 ? -8.640 0.401 24.327 1.00 68.25 107 TYR A O 1
ATOM 823 N N . ASN A 1 108 ? -10.338 -0.892 23.639 1.00 71.00 108 ASN A N 1
ATOM 824 C CA . ASN A 1 108 ? -10.061 -2.027 24.530 1.00 71.00 108 ASN A CA 1
ATOM 825 C C . ASN A 1 108 ? -8.986 -3.000 24.000 1.00 71.00 108 ASN A C 1
ATOM 827 O O . ASN A 1 108 ? -8.916 -4.152 24.418 1.00 71.00 108 ASN A O 1
ATOM 831 N N . LEU A 1 109 ? -8.169 -2.572 23.034 1.00 76.12 109 LEU A N 1
ATOM 832 C CA . LEU A 1 109 ? -7.090 -3.393 22.481 1.00 76.12 109 LEU A CA 1
ATOM 833 C C . LEU A 1 109 ? -5.747 -2.934 23.041 1.00 76.12 109 LEU A C 1
ATOM 835 O O . LEU A 1 109 ? -5.359 -1.776 22.879 1.00 76.12 109 LEU A O 1
ATOM 839 N N . SER A 1 110 ? -5.013 -3.859 23.660 1.00 83.56 110 SER A N 1
ATOM 840 C CA . SER A 1 110 ? -3.664 -3.576 24.148 1.00 83.56 110 SER A CA 1
ATOM 841 C C . SER A 1 110 ? -2.669 -3.464 22.990 1.00 83.56 110 SER A C 1
ATOM 843 O O . SER A 1 110 ? -2.841 -4.074 21.932 1.00 83.56 110 SER A O 1
ATOM 845 N N . PHE A 1 111 ? -1.579 -2.717 23.193 1.00 79.62 111 PHE A N 1
ATOM 846 C CA . PHE A 1 111 ? -0.520 -2.564 22.189 1.00 79.62 111 PHE A CA 1
ATOM 847 C C . PHE A 1 111 ? -0.000 -3.919 21.674 1.00 79.62 111 PHE A C 1
ATOM 849 O O . PHE A 1 111 ? 0.146 -4.116 20.469 1.00 79.62 111 PHE A O 1
ATOM 856 N N . TYR A 1 112 ? 0.198 -4.881 22.579 1.00 85.38 112 TYR A N 1
ATOM 857 C CA . TYR A 1 112 ? 0.633 -6.234 22.230 1.00 85.38 112 TYR A CA 1
ATOM 858 C C . TYR A 1 112 ? -0.351 -6.934 21.280 1.00 85.38 112 TYR A C 1
ATOM 860 O O . TYR A 1 112 ? 0.060 -7.495 20.266 1.00 85.38 112 TYR A O 1
ATOM 868 N N . GLN A 1 113 ? -1.656 -6.842 21.556 1.00 84.31 113 GLN A N 1
ATOM 869 C CA . GLN A 1 113 ? -2.689 -7.433 20.702 1.00 84.31 113 GLN A CA 1
ATOM 870 C C . GLN A 1 113 ? -2.727 -6.782 19.317 1.00 84.31 113 GLN A C 1
ATOM 872 O O . GLN A 1 113 ? -2.883 -7.481 18.320 1.00 84.31 113 GLN A O 1
ATOM 877 N N . ILE A 1 114 ? -2.542 -5.463 19.229 1.00 84.12 114 ILE A N 1
ATOM 878 C CA . ILE A 1 114 ? -2.491 -4.750 17.945 1.00 84.12 114 ILE A CA 1
ATOM 879 C C . ILE A 1 114 ? -1.321 -5.260 17.096 1.00 84.12 114 ILE A C 1
ATOM 881 O O . ILE A 1 114 ? -1.490 -5.575 15.914 1.00 84.12 114 ILE A O 1
ATOM 885 N N . VAL A 1 115 ? -0.135 -5.374 17.695 1.00 85.38 115 VAL A N 1
ATOM 886 C CA . VAL A 1 115 ? 1.068 -5.804 16.977 1.00 85.38 115 VAL A CA 1
ATOM 887 C C . VAL A 1 115 ? 0.946 -7.260 16.527 1.00 85.38 115 VAL A C 1
ATOM 889 O O . VAL A 1 115 ? 1.128 -7.542 15.342 1.00 85.38 115 VAL A O 1
ATOM 892 N N . VAL A 1 116 ? 0.599 -8.170 17.439 1.00 88.94 116 VAL A N 1
ATOM 893 C CA . VAL A 1 116 ? 0.614 -9.618 17.178 1.00 88.94 116 VAL A CA 1
ATOM 894 C C . VAL A 1 116 ? -0.586 -10.075 16.353 1.00 88.94 116 VAL A C 1
ATOM 896 O O . VAL A 1 116 ? -0.416 -10.885 15.448 1.00 88.94 116 VAL A O 1
ATOM 899 N N . ASN A 1 117 ? -1.782 -9.536 16.603 1.00 86.50 117 ASN A N 1
ATOM 900 C CA . ASN A 1 117 ? -3.005 -10.038 15.965 1.00 86.50 117 ASN A CA 1
ATOM 901 C C . ASN A 1 117 ? -3.409 -9.249 14.714 1.00 86.50 117 ASN A C 1
ATOM 903 O O . ASN A 1 117 ? -4.212 -9.739 13.925 1.00 86.50 117 ASN A O 1
ATOM 907 N N . SER A 1 118 ? -2.877 -8.038 14.501 1.00 86.44 118 SER A N 1
ATOM 908 C CA . SER A 1 118 ? -3.255 -7.201 13.350 1.00 86.44 118 SER A CA 1
ATOM 909 C C . SER A 1 118 ? -2.072 -6.839 12.457 1.00 86.44 118 SER A C 1
ATOM 911 O O . SER A 1 118 ? -2.121 -7.109 11.252 1.00 86.44 118 SER A O 1
ATOM 913 N N . ILE A 1 119 ? -1.014 -6.232 13.005 1.00 87.56 119 ILE A N 1
ATOM 914 C CA . ILE A 1 119 ? 0.090 -5.690 12.195 1.00 87.56 119 ILE A CA 1
ATOM 915 C C . ILE A 1 119 ? 0.942 -6.818 11.612 1.00 87.56 119 ILE A C 1
ATOM 917 O O . ILE A 1 119 ? 1.096 -6.897 10.391 1.00 87.56 119 ILE A O 1
ATOM 921 N N . LEU A 1 120 ? 1.458 -7.706 12.464 1.00 88.25 120 LEU A N 1
ATOM 922 C CA . LEU A 1 120 ? 2.399 -8.752 12.066 1.00 88.25 120 LEU A CA 1
ATOM 923 C C . LEU A 1 120 ? 1.811 -9.739 11.038 1.00 88.25 120 LEU A C 1
ATOM 925 O O . LEU A 1 120 ? 2.456 -9.945 10.008 1.00 88.25 120 LEU A O 1
ATOM 929 N N . PRO A 1 121 ? 0.589 -10.289 11.209 1.00 89.75 121 PRO A N 1
ATOM 930 C CA . PRO A 1 121 ? 0.029 -11.242 10.250 1.00 89.75 121 PRO A CA 1
ATOM 931 C C . PRO A 1 121 ? -0.223 -10.599 8.886 1.00 89.75 121 PRO A C 1
ATOM 933 O O . PRO A 1 121 ? 0.065 -11.189 7.846 1.00 89.75 121 PRO A O 1
ATOM 936 N N . THR A 1 122 ? -0.708 -9.352 8.881 1.00 89.44 122 THR A N 1
ATOM 937 C CA . THR A 1 122 ? -0.970 -8.620 7.635 1.00 89.44 122 THR A CA 1
ATOM 938 C C . THR A 1 122 ? 0.328 -8.304 6.899 1.00 89.44 122 THR A C 1
ATOM 940 O O . THR A 1 122 ? 0.386 -8.416 5.676 1.00 89.44 122 THR A O 1
ATOM 943 N N . LEU A 1 123 ? 1.378 -7.928 7.632 1.00 90.88 123 LEU A N 1
ATOM 944 C CA . LEU A 1 123 ? 2.693 -7.662 7.063 1.00 90.88 123 LEU A CA 1
ATOM 945 C C . LEU A 1 123 ? 3.291 -8.925 6.442 1.00 90.88 123 LEU A C 1
ATOM 947 O O . LEU A 1 123 ? 3.706 -8.882 5.287 1.00 90.88 123 LEU A O 1
ATOM 951 N N . LEU A 1 124 ? 3.270 -10.051 7.160 1.00 91.94 124 LEU A N 1
ATOM 952 C CA . LEU A 1 124 ? 3.773 -11.331 6.654 1.00 91.94 124 LEU A CA 1
ATOM 953 C C . LEU A 1 124 ? 3.040 -11.759 5.379 1.00 91.94 124 LEU A C 1
ATOM 955 O O . LEU A 1 124 ? 3.684 -12.048 4.372 1.00 91.94 124 LEU A O 1
ATOM 959 N N . LEU A 1 125 ? 1.704 -11.722 5.386 1.00 91.81 125 LEU A N 1
ATOM 960 C CA . LEU A 1 125 ? 0.897 -12.050 4.209 1.00 91.81 125 LEU A CA 1
ATOM 961 C C . LEU A 1 125 ? 1.216 -11.134 3.023 1.00 91.81 125 LEU A C 1
ATOM 963 O O . LEU A 1 125 ? 1.412 -11.615 1.908 1.00 91.81 125 LEU A O 1
ATOM 967 N N . ASN A 1 126 ? 1.319 -9.823 3.252 1.00 92.19 126 ASN A N 1
ATOM 968 C CA . ASN A 1 126 ? 1.613 -8.869 2.186 1.00 92.19 126 ASN A CA 1
ATOM 969 C C . ASN A 1 126 ? 3.013 -9.070 1.592 1.00 92.19 126 ASN A C 1
ATOM 971 O O . ASN A 1 126 ? 3.171 -8.953 0.379 1.00 92.19 126 ASN A O 1
ATOM 975 N N . VAL A 1 127 ? 4.014 -9.401 2.413 1.00 90.31 127 VAL A N 1
ATOM 976 C CA . VAL A 1 127 ? 5.383 -9.692 1.956 1.00 90.31 127 VAL A CA 1
ATOM 977 C C . VAL A 1 127 ? 5.426 -10.985 1.140 1.00 90.31 127 VAL A C 1
ATOM 979 O O . VAL A 1 127 ? 6.024 -11.004 0.064 1.00 90.31 127 VAL A O 1
ATOM 982 N N . ILE A 1 128 ? 4.747 -12.040 1.601 1.00 92.75 128 ILE A N 1
ATOM 983 C CA . ILE A 1 128 ? 4.658 -13.318 0.880 1.00 92.75 128 ILE A CA 1
ATOM 984 C C . ILE A 1 128 ? 3.998 -13.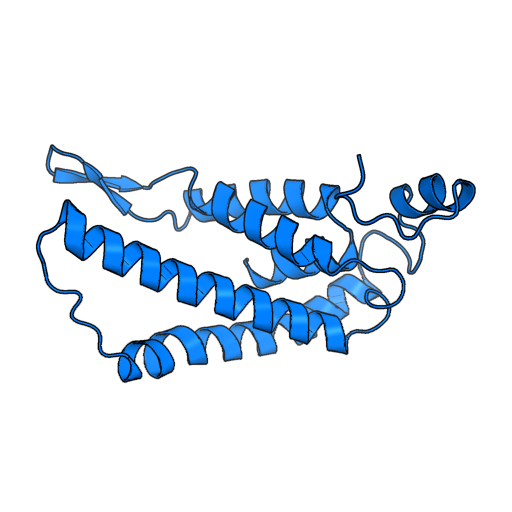115 -0.489 1.00 92.75 128 ILE A C 1
ATOM 986 O O . ILE A 1 128 ? 4.511 -13.596 -1.495 1.00 92.75 128 ILE A O 1
ATOM 990 N N . ILE A 1 129 ? 2.899 -12.355 -0.547 1.00 92.19 129 ILE A N 1
ATOM 991 C CA . ILE A 1 129 ? 2.170 -12.066 -1.793 1.00 92.19 129 ILE A CA 1
ATOM 992 C C . ILE A 1 129 ? 2.957 -11.114 -2.710 1.00 92.19 129 ILE A C 1
ATOM 994 O O . ILE A 1 129 ? 2.843 -11.202 -3.936 1.00 92.19 129 ILE A O 1
ATOM 998 N N . ALA A 1 130 ? 3.781 -10.223 -2.152 1.00 90.12 130 ALA A N 1
ATOM 999 C CA . ALA A 1 130 ? 4.590 -9.302 -2.943 1.00 90.12 130 ALA A CA 1
ATOM 1000 C C . ALA A 1 130 ? 5.588 -10.035 -3.847 1.00 90.12 130 ALA A C 1
ATOM 1002 O O . ALA A 1 130 ? 5.789 -9.604 -4.976 1.00 90.12 130 ALA A O 1
ATOM 1003 N N . GLY A 1 131 ? 6.162 -11.159 -3.407 1.00 88.69 131 GLY A N 1
ATOM 1004 C CA . GLY A 1 131 ? 7.116 -11.945 -4.199 1.00 88.69 131 GLY A CA 1
ATOM 1005 C C . GLY A 1 131 ? 6.609 -12.339 -5.594 1.00 88.69 131 GLY A C 1
ATOM 1006 O O . GLY A 1 131 ? 7.180 -11.884 -6.591 1.00 88.69 131 GLY A O 1
ATOM 1007 N N . PRO A 1 132 ? 5.530 -13.138 -5.704 1.00 89.94 132 PRO A N 1
ATOM 1008 C CA . PRO A 1 132 ? 4.975 -13.513 -6.999 1.00 89.94 132 PRO A CA 1
ATOM 1009 C C . PRO A 1 132 ? 4.448 -12.301 -7.775 1.00 89.94 132 PRO A C 1
ATOM 1011 O O . PRO A 1 132 ? 4.639 -12.236 -8.987 1.00 89.94 132 PRO A O 1
ATOM 1014 N N . MET A 1 133 ? 3.854 -11.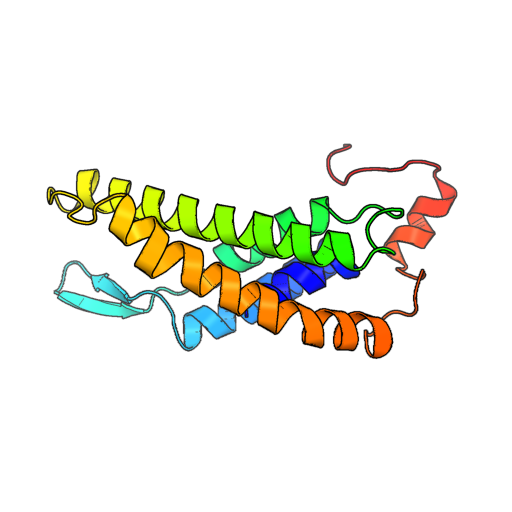302 -7.109 1.00 88.81 133 MET A N 1
ATOM 1015 C CA . MET A 1 133 ? 3.380 -10.094 -7.797 1.00 88.81 133 MET A CA 1
ATOM 1016 C C . MET A 1 133 ? 4.515 -9.279 -8.417 1.00 88.81 133 MET A C 1
ATOM 1018 O O . MET A 1 133 ? 4.376 -8.823 -9.547 1.00 88.81 133 MET A O 1
ATOM 1022 N N . ILE A 1 134 ? 5.642 -9.114 -7.723 1.00 88.19 134 ILE A N 1
ATOM 1023 C CA . ILE A 1 134 ? 6.822 -8.429 -8.262 1.00 88.19 134 ILE A CA 1
ATOM 1024 C C . ILE A 1 134 ? 7.328 -9.167 -9.500 1.00 88.19 134 ILE A C 1
ATOM 1026 O O . ILE A 1 134 ? 7.674 -8.523 -10.486 1.00 88.19 134 ILE A O 1
ATOM 1030 N N . LEU A 1 135 ? 7.347 -10.502 -9.478 1.00 86.06 135 LEU A N 1
ATOM 1031 C CA . LEU A 1 135 ? 7.738 -11.301 -10.637 1.00 86.06 135 LEU A CA 1
ATOM 1032 C C . LEU A 1 135 ? 6.784 -11.038 -11.811 1.00 86.06 135 LEU A C 1
ATOM 1034 O O . LEU A 1 135 ? 7.229 -10.618 -12.878 1.00 86.06 135 LEU A O 1
ATOM 1038 N N . VAL A 1 136 ? 5.476 -11.190 -11.602 1.00 86.44 136 VAL A N 1
ATOM 1039 C CA . VAL A 1 136 ? 4.464 -10.972 -12.649 1.00 86.44 136 VAL A CA 1
ATOM 1040 C C . VAL A 1 136 ? 4.542 -9.554 -13.210 1.00 86.44 136 VAL A C 1
ATOM 1042 O O . VAL A 1 136 ? 4.649 -9.384 -14.418 1.00 86.44 136 VAL A O 1
ATOM 1045 N N . LEU A 1 137 ? 4.571 -8.528 -12.361 1.00 83.06 137 LEU A N 1
ATOM 1046 C CA . LEU A 1 137 ? 4.595 -7.135 -12.814 1.00 83.06 137 LEU A CA 1
ATOM 1047 C C . LEU A 1 137 ? 5.907 -6.769 -13.512 1.00 83.06 137 LEU A C 1
ATOM 1049 O O . LEU A 1 137 ? 5.910 -5.928 -14.405 1.00 83.06 137 LEU A O 1
ATOM 1053 N N . ARG A 1 138 ? 7.020 -7.415 -13.151 1.00 76.62 138 ARG A N 1
ATOM 1054 C CA . ARG A 1 138 ? 8.324 -7.154 -13.768 1.00 76.62 138 ARG A CA 1
ATOM 1055 C C . ARG A 1 138 ? 8.518 -7.855 -15.111 1.00 76.62 138 ARG A C 1
ATOM 1057 O O . ARG A 1 138 ? 9.274 -7.341 -15.933 1.00 76.62 138 ARG A O 1
ATOM 1064 N N . PHE A 1 139 ? 7.920 -9.030 -15.307 1.00 76.31 139 PHE A N 1
ATOM 1065 C CA . PHE A 1 139 ? 8.106 -9.841 -16.519 1.00 76.31 139 PHE A CA 1
ATOM 1066 C C . PHE A 1 139 ? 6.924 -9.771 -17.493 1.00 76.31 139 PHE A C 1
ATOM 1068 O O . PHE A 1 139 ? 7.136 -9.869 -18.695 1.00 76.31 139 PHE A O 1
ATOM 1075 N N . ILE A 1 140 ? 5.707 -9.591 -16.981 1.00 76.69 140 ILE A N 1
ATOM 1076 C CA . ILE A 1 140 ? 4.439 -9.587 -17.734 1.00 76.69 140 ILE A CA 1
ATOM 1077 C C . ILE A 1 140 ? 3.778 -8.193 -17.665 1.00 76.69 140 ILE A C 1
ATOM 1079 O O . ILE A 1 140 ? 2.691 -7.972 -18.191 1.00 76.69 140 ILE A O 1
ATOM 1083 N N . GLY A 1 141 ? 4.425 -7.221 -17.014 1.00 64.56 141 GLY A N 1
ATOM 1084 C CA . GLY A 1 141 ? 3.926 -5.852 -16.936 1.00 64.56 141 GLY A CA 1
ATOM 1085 C C . GLY A 1 141 ? 3.734 -5.213 -18.320 1.00 64.56 141 GLY A C 1
ATOM 1086 O O . GLY A 1 141 ? 4.502 -5.502 -19.239 1.00 64.56 141 GLY A O 1
ATOM 1087 N N . PRO A 1 142 ? 2.747 -4.309 -18.471 1.00 64.94 142 PRO A N 1
ATOM 1088 C CA . PRO A 1 142 ? 2.397 -3.697 -19.756 1.00 64.94 142 PRO A CA 1
ATOM 1089 C C . PRO A 1 142 ? 3.511 -2.825 -20.354 1.00 64.94 142 PRO A C 1
ATOM 1091 O O . PRO A 1 142 ? 3.505 -2.561 -21.553 1.00 64.94 142 PRO A O 1
ATOM 1094 N N . TYR A 1 143 ? 4.481 -2.395 -19.540 1.00 62.56 143 TYR A N 1
ATOM 1095 C CA . TYR A 1 143 ? 5.609 -1.581 -19.980 1.00 62.56 143 TYR A CA 1
ATOM 1096 C C . TYR A 1 143 ? 6.920 -2.366 -19.900 1.00 62.56 143 TYR A C 1
ATOM 1098 O O . TYR A 1 143 ? 7.299 -2.885 -18.848 1.00 62.56 143 TYR A O 1
ATOM 1106 N N . SER A 1 144 ? 7.646 -2.406 -21.020 1.00 51.69 144 SER A N 1
ATOM 1107 C CA . SER A 1 144 ? 9.010 -2.934 -21.081 1.00 51.69 144 SER A CA 1
ATOM 1108 C C . SER A 1 144 ? 9.941 -2.131 -20.163 1.00 51.69 144 SER A C 1
ATOM 1110 O O . SER A 1 144 ? 9.820 -0.907 -20.047 1.00 51.69 144 SER A O 1
ATOM 1112 N N . LYS A 1 145 ? 10.887 -2.819 -19.505 1.00 51.03 145 LYS A N 1
ATOM 1113 C CA . LYS A 1 145 ? 11.887 -2.221 -18.603 1.00 51.03 145 LYS A CA 1
ATOM 1114 C C . LYS A 1 145 ? 12.486 -0.948 -19.220 1.00 51.03 145 LYS A C 1
ATOM 1116 O O . LYS A 1 145 ? 13.263 -1.025 -20.164 1.00 51.03 145 LYS A O 1
ATOM 1121 N N . GLY A 1 146 ? 12.187 0.206 -18.622 1.00 49.94 146 GLY A N 1
ATOM 1122 C CA . GLY A 1 146 ? 12.818 1.485 -18.963 1.00 49.94 146 GLY A CA 1
ATOM 1123 C C . GLY A 1 146 ? 12.034 2.405 -19.899 1.00 49.94 146 GLY A C 1
ATOM 1124 O O . GLY A 1 146 ? 12.516 3.502 -20.160 1.00 49.94 146 GLY A O 1
ATOM 1125 N N . VAL A 1 147 ? 10.834 2.030 -20.355 1.00 46.16 147 VAL A N 1
ATOM 1126 C CA . VAL A 1 147 ? 10.022 2.883 -21.240 1.00 46.16 147 VAL A CA 1
ATOM 1127 C C . VAL A 1 147 ? 8.684 3.193 -20.580 1.00 46.16 147 VAL A C 1
ATOM 1129 O O . VAL A 1 147 ? 7.646 2.662 -20.956 1.00 46.16 147 VAL A O 1
ATOM 1132 N N . ASN A 1 148 ? 8.705 4.061 -19.568 1.00 52.56 148 ASN A N 1
ATOM 1133 C CA . ASN A 1 148 ? 7.497 4.807 -19.234 1.00 52.56 148 ASN A CA 1
ATOM 1134 C C . ASN A 1 148 ? 7.510 6.077 -20.110 1.0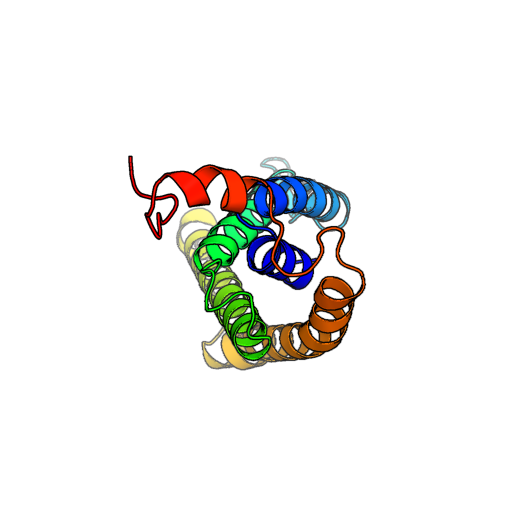0 52.56 148 ASN A C 1
ATOM 1136 O O . ASN A 1 148 ? 8.453 6.864 -19.987 1.00 52.56 148 ASN A O 1
ATOM 1140 N N . PRO A 1 149 ? 6.533 6.299 -21.004 1.00 50.88 149 PRO A N 1
ATOM 1141 C CA . PRO A 1 149 ? 6.497 7.489 -21.861 1.00 50.88 149 PRO A CA 1
ATOM 1142 C C . PRO A 1 149 ? 6.449 8.810 -21.066 1.00 50.88 149 PRO A C 1
ATOM 1144 O O . PRO A 1 149 ? 6.846 9.858 -21.577 1.00 50.88 149 PRO A O 1
ATOM 1147 N N . SER A 1 150 ? 6.038 8.773 -19.791 1.00 50.06 150 SER A N 1
ATOM 1148 C CA . SER A 1 150 ? 6.156 9.917 -18.872 1.00 50.06 150 SER A CA 1
ATOM 1149 C C . SER A 1 150 ? 7.610 10.220 -18.468 1.00 50.06 150 SER A C 1
ATOM 1151 O O . SER A 1 150 ? 8.003 11.381 -18.390 1.00 50.06 150 SER A O 1
ATOM 1153 N N . LEU A 1 151 ? 8.449 9.190 -18.305 1.00 49.91 151 LEU A N 1
ATOM 1154 C CA . LEU A 1 151 ? 9.890 9.326 -18.062 1.00 49.91 151 LEU A CA 1
ATOM 1155 C C . LEU A 1 151 ? 10.657 9.745 -19.321 1.00 49.91 151 LEU A C 1
ATOM 1157 O O . LEU A 1 151 ? 11.685 10.404 -19.187 1.00 49.91 151 LEU A O 1
ATOM 1161 N N . SER A 1 152 ? 10.191 9.374 -20.523 1.00 48.78 152 SER A N 1
ATOM 1162 C CA . SER A 1 152 ? 10.849 9.764 -21.779 1.00 48.78 152 SER A CA 1
ATOM 1163 C C . SER A 1 152 ? 10.616 11.235 -22.131 1.00 48.78 152 SER A C 1
ATOM 1165 O O . SER A 1 152 ? 11.520 11.870 -22.665 1.00 48.78 152 SER A O 1
ATOM 1167 N N . LYS A 1 153 ? 9.451 11.808 -21.788 1.00 48.62 153 LYS A N 1
ATOM 1168 C CA . LYS A 1 153 ? 9.186 13.251 -21.947 1.00 48.62 153 LYS A CA 1
ATOM 1169 C C . LYS A 1 153 ? 10.043 14.112 -21.010 1.00 48.62 153 LYS A C 1
ATOM 1171 O O . LYS A 1 153 ? 10.625 15.087 -21.469 1.00 48.62 153 LYS A O 1
ATOM 1176 N N . ASN A 1 154 ? 10.219 13.695 -19.753 1.00 45.38 154 ASN A N 1
ATOM 1177 C CA . ASN A 1 154 ? 11.100 14.375 -18.785 1.00 45.38 154 ASN A CA 1
ATOM 1178 C C . ASN A 1 154 ? 12.599 14.100 -19.028 1.00 45.38 154 ASN A C 1
ATOM 1180 O O . ASN A 1 154 ? 13.467 14.713 -18.413 1.00 45.38 154 ASN A O 1
ATOM 1184 N N . PHE A 1 155 ? 12.940 13.175 -19.931 1.00 43.44 155 PHE A N 1
ATOM 1185 C CA . PHE A 1 155 ? 14.330 12.873 -20.285 1.00 43.44 155 PHE A CA 1
ATOM 1186 C C . PHE A 1 155 ? 14.995 14.011 -21.072 1.00 43.44 155 PHE A C 1
ATOM 1188 O O . PHE A 1 155 ? 16.208 14.176 -20.991 1.00 43.44 155 PHE A O 1
ATOM 1195 N N . LEU A 1 156 ? 14.206 14.817 -21.791 1.00 46.56 156 LEU A N 1
ATOM 1196 C CA . LEU A 1 156 ? 14.696 16.006 -22.493 1.00 46.56 156 LEU A CA 1
ATOM 1197 C C . LEU A 1 156 ? 14.925 17.206 -21.554 1.00 46.56 156 LEU A C 1
ATOM 1199 O O . LEU A 1 156 ? 15.586 18.151 -21.971 1.00 46.56 156 LEU A O 1
ATOM 1203 N N . SER A 1 157 ? 14.427 17.179 -20.307 1.00 46.69 157 SER A N 1
ATOM 1204 C CA . SER A 1 157 ? 14.517 18.315 -19.369 1.00 46.69 157 SER A CA 1
ATOM 1205 C C . SER A 1 157 ? 15.485 18.131 -18.194 1.00 46.69 157 SER A C 1
ATOM 1207 O O . SER A 1 157 ? 15.611 19.037 -17.379 1.00 46.69 157 SER A O 1
ATOM 1209 N N . GLY A 1 158 ? 16.217 17.014 -18.102 1.00 39.94 158 GLY A N 1
ATOM 1210 C CA . GLY A 1 158 ? 17.407 16.928 -17.240 1.00 39.94 158 GLY A CA 1
ATOM 1211 C C . GLY A 1 158 ? 17.186 17.073 -15.724 1.00 39.94 158 GLY A C 1
ATOM 1212 O O . GLY A 1 158 ? 18.117 17.471 -15.029 1.00 39.94 158 GLY A O 1
ATOM 1213 N N . GLY A 1 159 ? 16.007 16.737 -15.196 1.00 42.47 159 GLY A N 1
ATOM 1214 C CA . GLY A 1 159 ? 15.721 16.758 -13.758 1.00 42.47 159 GLY A CA 1
ATOM 1215 C C . GLY A 1 159 ? 15.248 15.400 -13.243 1.00 42.47 159 GLY A C 1
ATOM 1216 O O . GLY A 1 159 ? 14.346 14.789 -13.819 1.00 42.47 159 GLY A O 1
ATOM 1217 N N . ASP A 1 160 ? 15.829 14.917 -12.140 1.00 48.12 160 ASP A N 1
ATOM 1218 C CA . ASP A 1 160 ? 15.175 13.934 -11.265 1.00 48.12 160 ASP A CA 1
ATOM 1219 C C . ASP A 1 160 ? 14.028 14.651 -10.531 1.00 48.12 160 ASP A C 1
ATOM 1221 O O . ASP A 1 160 ? 14.090 14.927 -9.332 1.00 48.12 160 ASP A O 1
ATOM 1225 N N . ASP A 1 161 ? 12.996 15.031 -11.281 1.00 48.16 161 ASP A N 1
ATOM 1226 C CA . ASP A 1 161 ? 11.879 15.785 -10.737 1.00 48.16 161 ASP A CA 1
ATOM 1227 C C . ASP A 1 161 ? 10.955 14.828 -9.985 1.00 48.16 161 ASP A C 1
ATOM 1229 O O . ASP A 1 161 ? 10.153 14.084 -10.559 1.00 48.16 161 ASP A O 1
ATOM 1233 N N . LEU A 1 162 ? 11.086 14.842 -8.653 1.00 53.44 162 LEU A N 1
ATOM 1234 C CA . LEU A 1 162 ? 9.976 14.487 -7.782 1.00 53.44 162 LEU A CA 1
ATOM 1235 C C . LEU A 1 162 ? 8.761 15.309 -8.225 1.00 53.44 162 LEU A C 1
ATOM 1237 O O . LEU A 1 162 ? 8.853 16.525 -8.373 1.00 53.44 162 LEU A O 1
ATOM 1241 N N . TRP A 1 163 ? 7.610 14.651 -8.328 1.00 52.66 163 TRP A N 1
ATOM 1242 C CA . TRP A 1 163 ? 6.296 15.231 -8.642 1.00 52.66 163 TRP A CA 1
ATOM 1243 C C . TRP A 1 163 ? 5.864 16.426 -7.758 1.00 52.66 163 TRP A C 1
ATOM 1245 O O . TRP A 1 163 ? 4.820 17.019 -7.999 1.00 52.66 163 TRP A O 1
ATOM 1255 N N . LEU A 1 164 ? 6.652 16.765 -6.733 1.00 50.38 164 LEU A N 1
ATOM 1256 C CA . LEU A 1 164 ? 6.458 17.865 -5.790 1.00 50.38 164 LEU A CA 1
ATOM 1257 C C . LEU A 1 164 ? 7.122 19.190 -6.213 1.00 50.38 164 LEU A C 1
ATOM 1259 O O . LEU A 1 164 ? 7.049 20.154 -5.456 1.00 50.38 164 LEU A O 1
ATOM 1263 N N . ARG A 1 165 ? 7.786 19.269 -7.374 1.00 38.34 165 ARG A N 1
ATOM 1264 C CA . ARG A 1 165 ? 8.317 20.541 -7.891 1.00 38.34 165 ARG A CA 1
ATOM 1265 C C . ARG A 1 165 ? 7.341 21.177 -8.882 1.00 38.34 165 ARG A C 1
ATOM 1267 O O . ARG A 1 165 ? 7.314 20.808 -10.052 1.00 38.34 165 ARG A O 1
ATOM 1274 N N . THR A 1 166 ? 6.538 22.107 -8.368 1.00 39.41 166 THR A N 1
ATOM 1275 C CA . THR A 1 166 ? 5.954 23.227 -9.128 1.00 39.41 166 THR A CA 1
ATOM 1276 C C . THR A 1 166 ? 6.979 24.330 -9.308 1.00 39.41 166 THR A C 1
ATOM 1278 O O . THR A 1 166 ? 7.667 24.617 -8.298 1.00 39.41 166 THR A O 1
#

Solvent-accessible surface area (backbone atoms only — not comparable to full-atom values): 9203 Å² total; per-residue (Å²): 110,70,57,58,26,29,48,38,0,28,73,66,24,46,71,58,4,34,55,48,4,36,54,54,10,45,54,38,17,74,78,68,27,60,73,43,69,46,100,85,69,48,79,40,68,39,75,55,62,37,19,51,53,30,24,50,44,1,46,58,28,16,70,60,45,40,86,78,42,59,76,36,70,69,53,54,53,52,48,47,52,52,53,48,50,53,54,48,53,51,50,53,52,51,51,43,49,46,26,55,76,72,66,74,39,81,72,87,69,52,72,67,53,46,44,63,74,50,46,48,55,52,47,53,52,43,55,62,54,41,54,62,47,52,51,46,52,72,76,68,36,96,56,63,95,89,58,50,72,72,58,59,63,46,60,80,66,79,57,95,70,57,95,82,72,128

Foldseek 3Di:
DLLLLLVQCQQQNQPRSQVCLQVVLQVCQVPPADWDQPPVRDTDGDGDPSNVLSNVSSNQSRLNRFLVQNVDLVVSLVSQLVSLQVSLVVVVVVVQVCCVPPVVDHPPADPVCSVPVPRVVSSVVSSVVNVVSSVCCQPVNPDDPPDNVVVVVCVVVPDSDRPPDD

Nearest PDB structures (foldseek):
  5mk4-assembly1_C  TM=2.846E-01  e=3.392E+00  Homo sapiens
  5hjp-assembly1_A  TM=2.541E-01  e=6.344E+00  Homo sapiens